Protein AF-A0A067G7P5-F1 (afdb_monomer_lite)

Radius of gyration: 16.11 Å; chains: 1; bounding box: 41×22×45 Å

pLDDT: mean 79.82, std 14.31, range [43.5, 96.94]

Secondary structure (DSSP, 8-state):
-HHHHHHHHHHHHHHSHHHHHHHHTS-HHHHHTSTT-HHHHS-HHHHHHHHHHHHHTT-S---GGG--SS-TT-HHHHHTTGGG-GGG--TTSPPS-HHHHHHHHTS--

Structure (mmCIF, N/CA/C/O backbone):
data_AF-A0A067G7P5-F1
#
_entry.id   AF-A0A067G7P5-F1
#
loop_
_atom_site.group_PDB
_atom_site.id
_atom_site.type_symbol
_atom_site.label_atom_id
_atom_site.label_alt_id
_atom_site.label_comp_id
_atom_site.label_asym_id
_atom_site.label_entity_id
_atom_site.label_seq_id
_atom_site.pdbx_PDB_ins_code
_atom_site.Cartn_x
_atom_site.Cartn_y
_atom_site.Cartn_z
_atom_site.occupancy
_atom_site.B_iso_or_equiv
_atom_site.auth_seq_id
_atom_site.auth_comp_id
_atom_site.auth_asym_id
_atom_site.auth_atom_id
_atom_site.pdbx_PDB_model_num
ATOM 1 N N . ALA A 1 1 ? 2.343 -6.195 0.088 1.00 83.62 1 ALA A N 1
ATOM 2 C CA . ALA A 1 1 ? 1.263 -6.543 -0.868 1.00 83.62 1 ALA A CA 1
ATOM 3 C C . ALA A 1 1 ? -0.005 -5.696 -0.684 1.00 83.62 1 ALA A C 1
ATOM 5 O O . ALA A 1 1 ? -0.311 -4.922 -1.577 1.00 83.62 1 ALA A O 1
ATOM 6 N N . ILE A 1 2 ? -0.736 -5.785 0.440 1.00 90.31 2 ILE A N 1
ATOM 7 C CA . ILE A 1 2 ? -2.041 -5.093 0.598 1.00 90.31 2 ILE A CA 1
ATOM 8 C C . ILE A 1 2 ? -1.932 -3.565 0.465 1.00 90.31 2 ILE A C 1
ATOM 10 O O . ILE A 1 2 ? -2.725 -2.973 -0.258 1.00 90.31 2 ILE A O 1
ATOM 14 N N . MET A 1 3 ? -0.933 -2.937 1.100 1.00 91.56 3 MET A N 1
ATOM 15 C CA . MET A 1 3 ? -0.715 -1.485 0.988 1.00 91.56 3 MET A CA 1
ATOM 16 C C . MET A 1 3 ? -0.536 -1.052 -0.473 1.00 91.56 3 MET A C 1
ATOM 18 O O . MET A 1 3 ? -1.214 -0.135 -0.912 1.00 91.56 3 MET A O 1
ATOM 22 N N . TYR A 1 4 ? 0.273 -1.789 -1.245 1.00 91.00 4 TYR A N 1
ATOM 23 C CA . TYR A 1 4 ? 0.457 -1.559 -2.682 1.00 91.00 4 TYR A CA 1
ATOM 24 C C . TYR A 1 4 ? -0.866 -1.669 -3.453 1.00 91.00 4 TYR A C 1
ATOM 26 O O . TYR A 1 4 ? -1.217 -0.762 -4.198 1.00 91.00 4 TYR A O 1
ATOM 34 N N . VAL A 1 5 ? -1.660 -2.724 -3.228 1.00 92.12 5 VAL A N 1
ATOM 35 C CA . VAL A 1 5 ? -2.983 -2.862 -3.872 1.00 92.12 5 VAL A CA 1
ATOM 36 C C . VAL A 1 5 ? -3.876 -1.663 -3.559 1.00 92.12 5 VAL A C 1
ATOM 38 O O . VAL A 1 5 ? -4.550 -1.153 -4.453 1.00 92.12 5 VAL A O 1
ATOM 41 N N . LEU A 1 6 ? -3.872 -1.193 -2.311 1.00 92.62 6 LEU A N 1
ATOM 42 C CA . LEU A 1 6 ? -4.647 -0.026 -1.912 1.00 92.62 6 LEU A CA 1
ATOM 43 C C . LEU A 1 6 ? -4.134 1.250 -2.590 1.00 92.62 6 LEU A C 1
ATOM 45 O O . LEU A 1 6 ? -4.972 1.993 -3.080 1.00 92.62 6 LEU A O 1
ATOM 49 N N . CYS A 1 7 ? -2.825 1.463 -2.756 1.00 92.56 7 CYS A N 1
ATOM 50 C CA . CYS A 1 7 ? -2.307 2.606 -3.527 1.00 92.56 7 CYS A CA 1
ATOM 51 C C . CYS A 1 7 ? -2.920 2.691 -4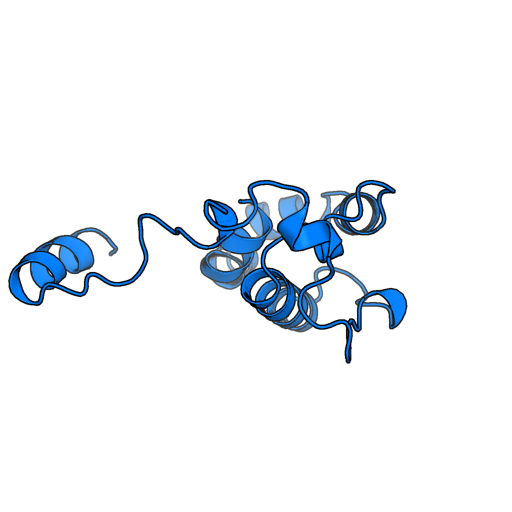.938 1.00 92.56 7 CYS A C 1
ATOM 53 O O . CYS A 1 7 ? -3.345 3.761 -5.362 1.00 92.56 7 CYS A O 1
ATOM 55 N N . PHE A 1 8 ? -3.044 1.560 -5.644 1.00 91.19 8 PHE A N 1
ATOM 56 C CA . PHE A 1 8 ? -3.547 1.538 -7.026 1.00 91.19 8 PHE A CA 1
ATOM 57 C C . PHE A 1 8 ? -5.069 1.401 -7.149 1.00 91.19 8 PHE A C 1
ATOM 59 O O . PHE A 1 8 ? -5.649 1.785 -8.166 1.00 91.19 8 PHE A O 1
ATOM 66 N N . ARG A 1 9 ? -5.744 0.821 -6.150 1.00 92.81 9 ARG A N 1
ATOM 67 C CA . ARG A 1 9 ? -7.177 0.487 -6.231 1.00 92.81 9 ARG A CA 1
ATOM 68 C C . ARG A 1 9 ? -8.057 1.270 -5.261 1.00 92.81 9 ARG A C 1
ATOM 70 O O . ARG A 1 9 ? -9.272 1.112 -5.359 1.00 92.81 9 ARG A O 1
ATOM 77 N N . MET A 1 10 ? -7.502 2.126 -4.389 1.00 93.06 10 MET A N 1
ATOM 78 C CA . MET A 1 10 ? -8.268 2.880 -3.378 1.00 93.06 10 MET A CA 1
ATOM 79 C C . MET A 1 10 ? -9.477 3.570 -4.000 1.00 93.06 10 MET A C 1
ATOM 81 O O . MET A 1 10 ? -10.599 3.341 -3.568 1.00 93.06 10 MET A O 1
ATOM 85 N N . ARG A 1 11 ? -9.263 4.354 -5.062 1.00 92.38 11 ARG A N 1
ATOM 86 C CA . ARG A 1 11 ? -10.329 5.108 -5.732 1.00 92.38 11 ARG A CA 1
ATOM 87 C C . ARG A 1 11 ? -11.469 4.200 -6.196 1.00 92.38 11 ARG A C 1
ATOM 89 O O . ARG A 1 11 ? -12.600 4.368 -5.764 1.00 92.38 11 ARG A O 1
ATOM 96 N N . SER A 1 12 ? -11.137 3.160 -6.963 1.00 94.19 12 SER A N 1
ATOM 97 C CA . SER A 1 12 ? -12.110 2.179 -7.461 1.00 94.19 12 SER A CA 1
ATOM 98 C C . SER A 1 12 ? -12.858 1.456 -6.333 1.00 94.19 12 SER A C 1
ATOM 100 O O . SER A 1 12 ? -14.047 1.178 -6.466 1.00 94.19 12 SER A O 1
ATOM 102 N N . ILE A 1 13 ? -12.186 1.160 -5.216 1.00 94.88 13 ILE A N 1
ATOM 103 C CA . ILE A 1 13 ? -12.813 0.544 -4.040 1.00 94.88 13 ILE A CA 1
ATOM 104 C C . ILE A 1 13 ? -13.770 1.525 -3.353 1.00 94.88 13 ILE A C 1
ATOM 106 O O . ILE A 1 13 ? -14.879 1.137 -2.984 1.00 94.88 13 ILE A O 1
ATOM 110 N N . MET A 1 14 ? -13.358 2.783 -3.194 1.00 94.06 14 MET A N 1
ATOM 111 C CA . MET A 1 14 ? -14.143 3.825 -2.529 1.00 94.06 14 MET A CA 1
ATOM 112 C C . MET A 1 14 ? -15.370 4.251 -3.345 1.00 94.06 14 MET A C 1
ATOM 114 O O . MET A 1 14 ? -16.383 4.620 -2.748 1.00 94.06 14 MET A O 1
ATOM 118 N N . ASP A 1 15 ? -15.310 4.135 -4.674 1.00 95.44 15 ASP A N 1
ATOM 119 C CA . ASP A 1 15 ? -16.420 4.427 -5.590 1.00 95.44 15 ASP A CA 1
ATOM 120 C C . ASP A 1 15 ? -17.529 3.357 -5.550 1.00 95.44 15 ASP A C 1
ATOM 122 O O . ASP A 1 15 ? -18.664 3.618 -5.950 1.00 95.44 15 ASP A O 1
ATOM 126 N N . ILE A 1 16 ? -17.241 2.152 -5.039 1.00 96.69 16 ILE A N 1
ATOM 127 C CA . ILE A 1 16 ? -18.209 1.050 -4.944 1.00 96.69 16 ILE A CA 1
ATOM 128 C C . ILE A 1 16 ? -18.705 0.934 -3.491 1.00 96.69 16 ILE A C 1
ATOM 130 O O . ILE A 1 16 ? -17.966 0.427 -2.641 1.00 96.69 16 ILE A O 1
ATOM 134 N N . PRO A 1 17 ? -19.971 1.290 -3.173 1.00 95.00 17 PRO A N 1
ATOM 135 C CA . PRO A 1 17 ? -20.455 1.394 -1.790 1.00 95.00 17 PRO A CA 1
ATOM 136 C C . PRO A 1 17 ? -20.218 0.141 -0.942 1.00 95.00 17 PRO A C 1
ATOM 138 O O . PRO A 1 17 ? -19.733 0.223 0.183 1.00 95.00 17 PRO A O 1
ATOM 141 N N . ARG A 1 18 ? -20.483 -1.045 -1.504 1.00 96.94 18 ARG A N 1
ATOM 142 C CA . ARG A 1 18 ? -20.275 -2.324 -0.812 1.00 96.94 18 ARG A CA 1
ATOM 143 C C . ARG A 1 18 ? -18.805 -2.574 -0.462 1.00 96.94 18 ARG A C 1
ATOM 145 O O . ARG A 1 18 ? -18.526 -3.151 0.588 1.00 96.94 18 ARG A O 1
ATOM 152 N N . LEU A 1 19 ? -17.877 -2.201 -1.344 1.00 95.25 19 LEU A N 1
ATOM 153 C CA . LEU A 1 19 ? -16.445 -2.395 -1.111 1.00 95.25 19 LEU A CA 1
ATOM 154 C C . LEU A 1 19 ? -15.913 -1.351 -0.133 1.00 95.25 19 LEU A C 1
ATOM 156 O O . LEU A 1 19 ? -15.221 -1.728 0.808 1.00 95.25 19 LEU A O 1
ATOM 160 N N . LYS A 1 20 ? -16.328 -0.088 -0.279 1.00 94.56 20 LYS A N 1
ATOM 161 C CA . LYS A 1 20 ? -16.059 0.982 0.687 1.00 94.56 20 LYS A CA 1
ATOM 162 C C . LYS A 1 20 ? -16.475 0.588 2.102 1.00 94.56 20 LYS A C 1
ATOM 164 O O . LYS A 1 20 ? -15.656 0.651 3.012 1.00 94.56 20 LYS A O 1
ATOM 169 N N . SER A 1 21 ? -17.717 0.134 2.296 1.00 94.50 21 SER A N 1
ATOM 170 C CA . SER A 1 21 ? -18.197 -0.293 3.617 1.00 94.50 21 SER A CA 1
ATOM 171 C C . SER A 1 21 ? -17.364 -1.438 4.183 1.00 94.50 21 SER A C 1
ATOM 173 O O . SER A 1 21 ? -17.024 -1.417 5.358 1.00 94.50 21 SER A O 1
ATOM 175 N N . ARG A 1 22 ? -16.993 -2.425 3.356 1.00 94.12 22 ARG A N 1
ATOM 176 C CA . ARG A 1 22 ? -16.122 -3.521 3.800 1.00 94.12 22 ARG A CA 1
ATOM 177 C C . ARG A 1 22 ? -14.746 -3.022 4.213 1.00 94.12 22 ARG A C 1
ATOM 179 O O . ARG A 1 22 ? -14.271 -3.441 5.257 1.00 94.12 22 ARG A O 1
ATOM 186 N N . LEU A 1 23 ? -14.140 -2.136 3.425 1.00 92.38 23 LEU A N 1
ATOM 187 C CA . LEU A 1 23 ? -12.819 -1.581 3.703 1.00 92.38 23 LEU A CA 1
ATOM 188 C C . LEU A 1 23 ? -12.812 -0.772 5.011 1.00 92.38 23 LEU A C 1
ATOM 190 O O . LEU A 1 23 ? -11.914 -0.955 5.824 1.00 92.38 23 LEU A O 1
ATOM 194 N N . LEU A 1 24 ? -13.842 0.049 5.248 1.00 91.12 24 LEU A N 1
ATOM 195 C CA . LEU A 1 24 ? -13.998 0.835 6.481 1.00 91.12 24 LEU A CA 1
ATOM 196 C C . LEU A 1 24 ? -14.242 -0.024 7.732 1.00 91.12 24 LEU A C 1
ATOM 198 O O . LEU A 1 24 ? -13.936 0.409 8.836 1.00 91.12 24 LEU A O 1
ATOM 202 N N . LEU A 1 25 ? -14.794 -1.230 7.572 1.00 92.44 25 LEU A N 1
ATOM 203 C CA . LEU A 1 25 ? -15.010 -2.174 8.674 1.00 92.44 25 LEU A CA 1
ATOM 204 C C . LEU A 1 25 ? -13.770 -3.023 8.993 1.00 92.44 25 LEU A C 1
ATOM 206 O O . LEU A 1 25 ? -13.770 -3.747 9.989 1.00 92.44 25 LEU A O 1
ATOM 210 N N . MET A 1 26 ? -12.724 -2.983 8.162 1.00 90.50 26 MET A N 1
ATOM 211 C CA . MET A 1 26 ? -11.489 -3.709 8.451 1.00 90.50 26 MET A CA 1
ATOM 212 C C . MET A 1 26 ? -10.722 -3.013 9.585 1.00 90.50 26 MET A C 1
ATOM 214 O O . MET A 1 26 ? -10.629 -1.785 9.593 1.00 90.50 26 MET A O 1
ATOM 218 N N . PRO A 1 27 ? -10.085 -3.764 10.500 1.00 90.94 27 PRO A N 1
ATOM 219 C CA . PRO A 1 27 ? -9.311 -3.202 11.607 1.00 90.94 27 PRO A CA 1
ATOM 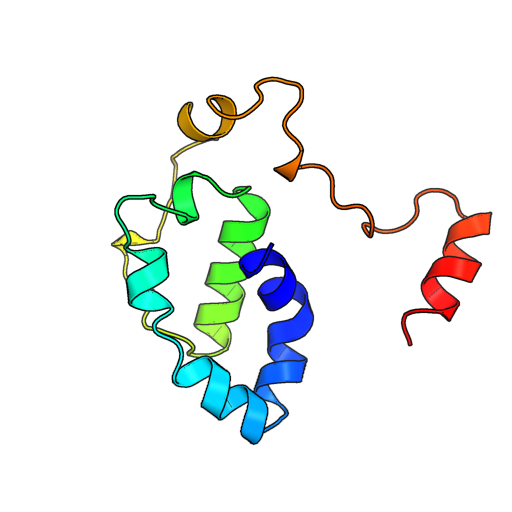220 C C . PRO A 1 27 ? -7.928 -2.710 11.137 1.00 90.94 27 PRO A C 1
ATOM 222 O O . PRO A 1 27 ? -6.894 -3.102 11.677 1.00 90.94 27 PRO A O 1
ATOM 225 N N . LEU A 1 28 ? -7.888 -1.878 10.090 1.00 88.25 28 LEU A N 1
ATOM 226 C CA . LEU A 1 28 ? -6.646 -1.417 9.466 1.00 88.25 28 LEU A CA 1
ATOM 227 C C . LEU A 1 28 ? -5.776 -0.653 10.456 1.00 88.25 28 LEU A C 1
ATOM 229 O O . LEU A 1 28 ? -4.583 -0.912 10.527 1.00 88.25 28 LEU A O 1
ATOM 233 N N . GLU A 1 29 ? -6.360 0.220 11.273 1.00 86.06 29 GLU A N 1
ATOM 234 C CA . GLU A 1 29 ? -5.600 0.971 12.273 1.00 86.06 29 GLU A CA 1
ATOM 235 C C . GLU A 1 29 ? -4.897 0.045 13.281 1.00 86.06 29 GLU A C 1
ATOM 237 O O . GLU A 1 29 ? -3.722 0.246 13.586 1.00 86.06 29 GLU A O 1
ATOM 242 N N . THR A 1 30 ? -5.572 -1.018 13.731 1.00 89.25 30 THR A N 1
ATOM 243 C CA . THR A 1 30 ? -4.983 -2.043 14.606 1.00 89.25 30 THR A CA 1
ATOM 244 C C . THR A 1 30 ? -3.841 -2.782 13.914 1.00 89.25 30 THR A C 1
ATOM 246 O O . THR A 1 30 ? -2.786 -2.971 14.512 1.00 89.25 30 THR A O 1
ATOM 249 N N . VAL A 1 31 ? -4.018 -3.167 12.645 1.00 89.62 31 VAL A N 1
ATOM 250 C CA . VAL A 1 31 ? -2.972 -3.844 11.862 1.00 89.62 31 VAL A CA 1
ATOM 251 C C . VAL A 1 31 ? -1.752 -2.940 11.678 1.00 89.62 31 VAL A C 1
ATOM 253 O O . VAL A 1 31 ? -0.622 -3.396 11.829 1.00 89.62 31 VAL A O 1
ATOM 256 N N . LEU A 1 32 ? -1.963 -1.654 11.392 1.00 86.94 32 LEU A N 1
ATOM 257 C CA . LEU A 1 32 ? -0.885 -0.687 11.176 1.00 86.94 32 LEU A CA 1
ATOM 258 C C . LEU A 1 32 ? -0.109 -0.358 12.459 1.00 86.94 32 LEU A C 1
ATOM 260 O O . LEU A 1 32 ? 1.083 -0.068 12.379 1.00 86.94 32 LEU A O 1
ATOM 264 N N . LYS A 1 33 ? -0.767 -0.419 13.623 1.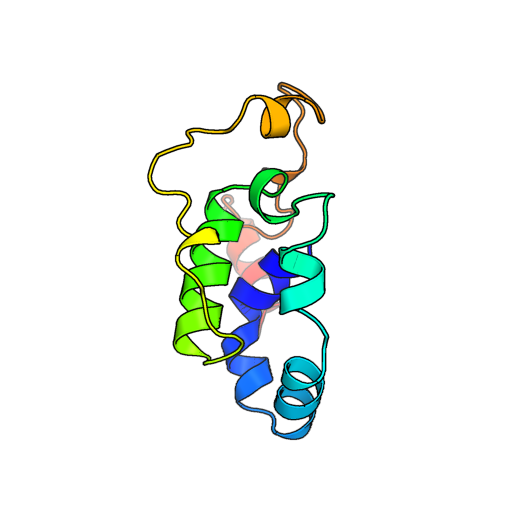00 85.94 33 LYS A N 1
ATOM 265 C CA . LYS A 1 33 ? -0.166 -0.192 14.951 1.00 85.94 33 LYS A CA 1
ATOM 266 C C . LYS A 1 33 ? 0.367 -1.464 15.619 1.00 85.94 33 LYS A C 1
ATOM 268 O O . LYS A 1 33 ? 0.866 -1.384 16.735 1.00 85.94 33 LYS A O 1
ATOM 273 N N . HIS A 1 34 ? 0.255 -2.618 14.966 1.00 88.50 34 HIS A N 1
ATOM 274 C CA . HIS A 1 34 ? 0.728 -3.892 15.500 1.00 88.50 34 HIS A CA 1
ATOM 275 C C . HIS A 1 34 ? 2.250 -3.884 15.730 1.00 88.50 34 HIS A C 1
ATOM 277 O O . HIS A 1 34 ? 2.982 -3.226 14.991 1.00 88.50 34 HIS A O 1
ATOM 283 N N . ASP A 1 35 ? 2.744 -4.683 16.680 1.00 85.69 35 ASP A N 1
ATOM 284 C CA . ASP A 1 35 ? 4.166 -4.736 17.077 1.00 85.69 35 ASP A CA 1
ATOM 285 C C . ASP A 1 35 ? 5.120 -5.142 15.942 1.00 85.69 35 ASP A C 1
ATOM 287 O O . ASP A 1 35 ? 6.283 -4.748 15.918 1.00 85.69 35 ASP A O 1
ATOM 291 N N . LEU A 1 36 ? 4.602 -5.868 14.946 1.00 83.88 36 LEU A N 1
ATOM 292 C CA . LEU A 1 36 ? 5.314 -6.175 13.693 1.00 83.88 36 LEU A CA 1
ATOM 293 C C . LEU A 1 36 ? 5.644 -4.923 12.865 1.00 83.88 36 LEU A C 1
ATOM 295 O O . LEU A 1 36 ? 6.436 -4.997 11.931 1.00 83.88 36 LEU A O 1
ATOM 299 N N . ASN A 1 37 ? 5.015 -3.794 13.190 1.00 81.00 37 ASN A N 1
ATOM 300 C CA . ASN A 1 37 ? 5.233 -2.476 12.621 1.00 81.00 37 ASN A CA 1
ATOM 301 C C . ASN A 1 37 ? 5.308 -2.494 11.084 1.00 81.00 37 ASN A C 1
ATOM 303 O O . ASN A 1 37 ? 6.355 -2.187 10.504 1.00 81.00 37 ASN A O 1
ATOM 307 N N . PRO A 1 38 ? 4.209 -2.860 10.394 1.00 86.00 38 PRO A N 1
ATOM 308 C CA . PRO A 1 38 ? 4.220 -3.048 8.943 1.00 86.00 38 PRO A CA 1
ATOM 309 C C . PRO A 1 38 ? 4.660 -1.791 8.181 1.00 86.00 38 PRO A C 1
ATOM 311 O O . PRO A 1 38 ? 5.221 -1.905 7.094 1.00 86.00 38 PRO A O 1
ATOM 314 N N . LEU A 1 39 ? 4.471 -0.604 8.766 1.00 85.56 39 LEU A N 1
ATOM 315 C CA . LEU A 1 39 ? 4.911 0.672 8.203 1.00 85.56 39 LEU A CA 1
ATOM 316 C C . LEU A 1 39 ? 6.438 0.853 8.199 1.00 85.56 39 LEU A C 1
ATOM 318 O O . LEU A 1 39 ? 6.944 1.586 7.358 1.00 85.56 39 LEU A O 1
ATOM 322 N N . LYS A 1 40 ? 7.173 0.183 9.098 1.00 80.19 40 LYS A N 1
ATOM 323 C CA . LYS A 1 40 ? 8.649 0.185 9.125 1.00 80.19 40 LYS A CA 1
ATOM 324 C C . LYS A 1 40 ? 9.279 -0.912 8.266 1.00 80.19 40 LYS A C 1
ATOM 326 O O . LYS A 1 40 ? 10.443 -0.792 7.897 1.00 80.19 40 LYS A O 1
ATOM 331 N N . VAL A 1 41 ? 8.541 -1.990 7.996 1.00 76.81 41 VAL A N 1
ATOM 332 C CA . VAL A 1 41 ? 9.056 -3.174 7.283 1.00 76.81 41 VAL A CA 1
ATOM 333 C C . VAL A 1 41 ? 8.761 -3.117 5.783 1.00 76.81 41 VAL A C 1
ATOM 335 O O . VAL A 1 41 ? 9.536 -3.636 4.982 1.00 76.81 41 VAL A O 1
ATOM 338 N N . CYS A 1 42 ? 7.652 -2.498 5.376 1.00 81.25 42 CYS A N 1
ATOM 339 C CA . CYS A 1 42 ? 7.325 -2.343 3.959 1.00 81.25 42 CYS A CA 1
ATOM 340 C C . CYS A 1 42 ? 8.213 -1.293 3.273 1.00 81.25 42 CYS A C 1
ATOM 342 O O . CYS A 1 42 ? 8.812 -0.437 3.924 1.00 81.25 42 CYS A O 1
ATOM 344 N N . LEU A 1 43 ? 8.257 -1.338 1.939 1.00 82.81 43 LEU A N 1
ATOM 345 C CA . LEU A 1 43 ? 8.983 -0.365 1.129 1.00 82.81 43 LEU A CA 1
ATOM 346 C C . LEU A 1 43 ? 8.507 1.079 1.422 1.00 82.81 43 LEU A C 1
ATOM 348 O O . LEU A 1 43 ? 7.304 1.343 1.295 1.00 82.81 43 LEU A O 1
ATOM 352 N N . PRO A 1 44 ? 9.406 2.029 1.756 1.00 82.00 44 PRO A N 1
ATOM 353 C CA . PRO A 1 44 ? 9.019 3.380 2.175 1.00 82.00 44 PRO A CA 1
ATOM 354 C C . PRO A 1 44 ? 8.165 4.144 1.157 1.00 82.00 44 PRO A C 1
ATOM 356 O O . PRO A 1 44 ? 7.229 4.842 1.542 1.00 82.00 44 PRO A O 1
ATOM 359 N N . SER A 1 45 ? 8.433 3.980 -0.142 1.00 84.50 45 SER A N 1
ATOM 360 C CA . SER A 1 45 ? 7.645 4.619 -1.204 1.00 84.50 45 SER A CA 1
ATOM 361 C C . SER A 1 45 ? 6.188 4.145 -1.207 1.00 84.50 45 SER A C 1
ATOM 363 O O . SER A 1 45 ? 5.272 4.962 -1.289 1.00 84.50 45 SER A O 1
ATOM 365 N N . VAL A 1 46 ? 5.956 2.840 -1.028 1.00 87.88 46 VAL A N 1
ATOM 366 C CA . VAL A 1 46 ? 4.608 2.261 -0.920 1.00 87.88 46 VAL A CA 1
ATOM 367 C C . VAL A 1 46 ? 3.910 2.734 0.349 1.00 87.88 46 VAL A C 1
ATOM 369 O O . VAL A 1 46 ? 2.719 3.034 0.314 1.00 87.88 46 VAL A O 1
ATOM 372 N N . VAL A 1 47 ? 4.636 2.806 1.467 1.00 88.75 47 VAL A N 1
ATOM 373 C CA . VAL A 1 47 ? 4.095 3.284 2.745 1.00 88.75 47 VAL A CA 1
ATOM 374 C C . VAL A 1 47 ? 3.644 4.741 2.634 1.00 88.75 47 VAL A C 1
ATOM 376 O O . VAL A 1 47 ? 2.522 5.056 3.028 1.00 88.75 47 VAL A O 1
ATOM 379 N N . SER A 1 48 ? 4.487 5.604 2.064 1.00 88.00 48 SER A N 1
ATOM 380 C CA . SER A 1 48 ? 4.197 7.028 1.873 1.00 88.00 48 SER A CA 1
ATOM 381 C C . SER A 1 48 ? 2.941 7.242 1.023 1.00 88.00 48 SER A C 1
ATOM 383 O O . SER A 1 48 ? 1.993 7.893 1.469 1.00 88.00 48 SER A O 1
ATOM 385 N N . GLU A 1 49 ? 2.878 6.600 -0.149 1.00 91.31 49 GLU A N 1
ATOM 386 C CA . GLU A 1 49 ? 1.720 6.694 -1.045 1.00 91.31 49 GLU A CA 1
ATOM 387 C C . GLU A 1 49 ? 0.448 6.159 -0.372 1.00 91.31 49 GLU A C 1
ATOM 389 O O . GLU A 1 49 ? -0.609 6.791 -0.412 1.00 91.31 49 GLU A O 1
ATOM 394 N N . PHE A 1 50 ? 0.542 5.021 0.322 1.00 92.06 50 PHE A N 1
ATOM 395 C CA . PHE A 1 50 ? -0.592 4.439 1.033 1.00 92.06 50 PHE A CA 1
ATOM 396 C C . PHE A 1 50 ? -1.153 5.387 2.099 1.00 92.06 50 PHE A C 1
ATOM 398 O O . PHE A 1 50 ? -2.374 5.534 2.204 1.00 92.06 50 PHE A O 1
ATOM 405 N N . LEU A 1 51 ? -0.290 6.025 2.896 1.00 90.62 51 LEU A N 1
ATOM 406 C CA . LEU A 1 51 ? -0.713 6.969 3.933 1.00 90.62 51 LEU A CA 1
ATOM 407 C C . LEU A 1 51 ? -1.365 8.212 3.318 1.00 90.62 51 LEU A C 1
ATOM 409 O O . LEU A 1 51 ? -2.406 8.659 3.806 1.00 90.62 51 LEU A O 1
ATOM 413 N N . GLN A 1 52 ? -0.809 8.728 2.219 1.00 89.75 52 GLN A N 1
ATOM 414 C CA . GLN A 1 52 ? -1.378 9.859 1.487 1.00 89.75 52 GLN A CA 1
ATOM 415 C C . GLN A 1 52 ? -2.775 9.535 0.935 1.00 89.75 52 GLN A C 1
ATOM 417 O O . GLN A 1 52 ? -3.723 10.289 1.174 1.00 89.75 52 GLN A O 1
ATOM 422 N N . GLN A 1 53 ? -2.932 8.390 0.265 1.00 91.44 53 GLN A N 1
ATOM 423 C CA . GLN A 1 53 ? -4.217 7.934 -0.275 1.00 91.44 53 GLN A CA 1
ATOM 424 C C . GLN A 1 53 ? -5.232 7.639 0.836 1.00 91.44 53 GLN A C 1
ATOM 426 O O . GLN A 1 53 ? -6.395 8.023 0.734 1.00 91.44 53 GLN A O 1
ATOM 431 N N . SER A 1 54 ? -4.802 7.009 1.931 1.00 90.25 54 SER A N 1
ATOM 432 C CA . SER A 1 54 ? -5.670 6.705 3.078 1.00 90.25 54 SER A CA 1
ATOM 433 C C . SER A 1 54 ? -6.180 7.970 3.763 1.00 90.25 54 SER A C 1
ATOM 435 O O . SER A 1 54 ? -7.352 8.030 4.140 1.00 90.25 54 SER A O 1
ATOM 437 N N . LYS A 1 55 ? -5.331 9.002 3.871 1.00 88.88 55 LYS A N 1
ATOM 438 C CA . LYS A 1 55 ? -5.720 10.326 4.371 1.00 88.88 55 LYS A CA 1
ATOM 439 C C . LYS A 1 55 ? -6.759 10.977 3.459 1.00 88.88 55 LYS A C 1
ATOM 441 O O . LYS A 1 55 ? -7.774 11.454 3.957 1.00 88.88 55 LYS A O 1
ATOM 446 N N . ALA A 1 56 ? -6.534 10.959 2.144 1.00 89.94 56 ALA A N 1
ATOM 447 C CA . ALA A 1 56 ? -7.473 11.506 1.162 1.00 89.94 56 ALA A CA 1
ATOM 448 C C . ALA A 1 56 ? -8.818 10.753 1.142 1.00 89.94 56 ALA A C 1
ATOM 450 O O . ALA A 1 56 ? -9.867 11.356 0.938 1.00 89.94 56 ALA A O 1
ATOM 451 N N . ALA A 1 57 ? -8.794 9.442 1.390 1.00 89.62 57 ALA A N 1
ATOM 452 C CA . ALA A 1 57 ? -9.976 8.586 1.445 1.00 89.62 57 ALA A CA 1
ATOM 453 C C . ALA A 1 57 ? -10.696 8.597 2.808 1.00 89.62 57 ALA A C 1
ATOM 455 O O . ALA A 1 57 ? -11.725 7.934 2.946 1.00 89.62 57 ALA A O 1
ATOM 456 N N . HIS A 1 58 ? -10.170 9.316 3.809 1.00 88.06 58 HIS A N 1
ATOM 457 C CA . HIS A 1 58 ? -10.642 9.283 5.200 1.00 88.06 58 HIS A CA 1
ATOM 458 C C . HIS A 1 58 ? -10.768 7.855 5.758 1.00 88.06 58 HIS A C 1
ATOM 460 O O . HIS A 1 58 ? -11.721 7.534 6.467 1.00 88.06 58 HIS A O 1
ATOM 466 N N . LEU A 1 59 ? -9.820 6.981 5.405 1.00 86.50 59 LEU A N 1
ATOM 467 C CA . LEU A 1 59 ? -9.899 5.562 5.744 1.00 86.50 59 LEU A CA 1
ATOM 468 C C . LEU A 1 59 ? -9.660 5.300 7.238 1.00 86.50 59 LEU A C 1
ATOM 470 O O . LEU A 1 59 ? -10.251 4.392 7.813 1.00 86.50 59 LEU A O 1
ATOM 474 N N . PHE A 1 60 ? -8.796 6.102 7.855 1.00 82.75 60 PHE A N 1
ATOM 475 C CA . PHE A 1 60 ? -8.542 6.147 9.293 1.00 82.75 60 PHE A CA 1
ATOM 476 C C . PHE A 1 60 ? -7.907 7.494 9.651 1.00 82.75 60 PHE A C 1
ATOM 478 O O . PHE A 1 60 ? -7.409 8.219 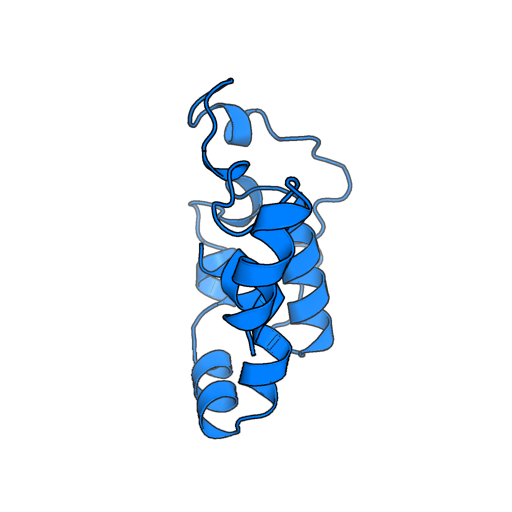8.782 1.00 82.75 60 PHE A O 1
ATOM 485 N N . THR A 1 61 ? -7.900 7.829 10.940 1.00 77.88 61 THR A N 1
ATOM 486 C CA . THR A 1 61 ? -7.180 9.005 11.430 1.00 77.88 61 THR A CA 1
ATOM 487 C C . THR A 1 61 ? -5.686 8.721 11.361 1.00 77.88 61 THR A C 1
ATOM 489 O O . THR A 1 61 ? -5.147 7.952 12.156 1.00 77.88 61 THR A O 1
ATOM 492 N N . VAL A 1 62 ? -5.002 9.333 10.394 1.00 65.94 62 VAL A N 1
ATOM 493 C CA . VAL A 1 62 ? -3.539 9.295 10.326 1.00 65.94 62 VAL A CA 1
ATOM 494 C C . VAL A 1 62 ? -3.004 10.113 11.505 1.00 65.94 62 VAL A C 1
ATOM 496 O O . VAL A 1 62 ? -2.942 11.338 11.434 1.00 65.94 62 VAL A O 1
ATOM 499 N N . SER A 1 63 ? -2.688 9.451 12.620 1.00 63.91 63 SER A N 1
ATOM 500 C CA . SER A 1 63 ? -2.024 10.080 13.762 1.00 63.91 63 SER A CA 1
ATOM 501 C C . SER A 1 63 ? -0.582 10.458 13.425 1.00 63.91 63 SER A C 1
ATOM 503 O O . SER A 1 63 ? 0.063 9.813 12.598 1.00 63.91 63 SER A O 1
ATOM 505 N N . GLU A 1 64 ? -0.047 11.467 14.117 1.00 57.81 64 GLU A N 1
ATOM 506 C CA . GLU A 1 64 ? 1.356 11.899 13.993 1.00 57.81 64 GLU A CA 1
ATOM 507 C C . GLU A 1 64 ? 2.356 10.756 14.228 1.00 57.81 64 GLU A C 1
ATOM 509 O O . GLU A 1 64 ? 3.442 10.762 13.661 1.00 57.81 64 GLU A O 1
ATOM 514 N N . SER A 1 65 ? 1.957 9.707 14.959 1.00 59.59 65 SER A N 1
ATOM 515 C CA . SER A 1 65 ? 2.736 8.471 15.128 1.00 59.59 65 SER A CA 1
ATOM 516 C C . SER A 1 65 ? 3.076 7.744 13.818 1.00 59.59 65 SER A C 1
ATOM 518 O O . SER A 1 65 ? 3.926 6.857 13.823 1.00 59.59 65 SER A O 1
ATOM 520 N N . PHE A 1 66 ? 2.383 8.058 12.720 1.00 61.56 66 PHE A N 1
ATOM 521 C CA . PHE A 1 66 ? 2.634 7.513 11.385 1.00 61.56 66 PHE A CA 1
ATOM 522 C C . PHE A 1 66 ? 3.510 8.420 10.511 1.00 61.56 66 PHE A C 1
ATOM 524 O O . PHE A 1 66 ? 3.862 8.025 9.401 1.00 61.56 66 PHE A O 1
ATOM 531 N N . ILE A 1 67 ? 3.857 9.627 10.973 1.00 57.34 67 ILE A N 1
ATOM 532 C CA . ILE A 1 67 ? 4.726 10.547 10.237 1.00 57.34 67 ILE A CA 1
ATOM 533 C C . ILE A 1 67 ? 6.174 10.106 10.456 1.00 57.34 67 ILE A C 1
ATOM 535 O O . ILE A 1 67 ? 6.846 10.493 11.408 1.00 57.34 67 ILE A O 1
ATOM 539 N N . PHE A 1 68 ? 6.653 9.258 9.552 1.00 60.22 68 PHE A N 1
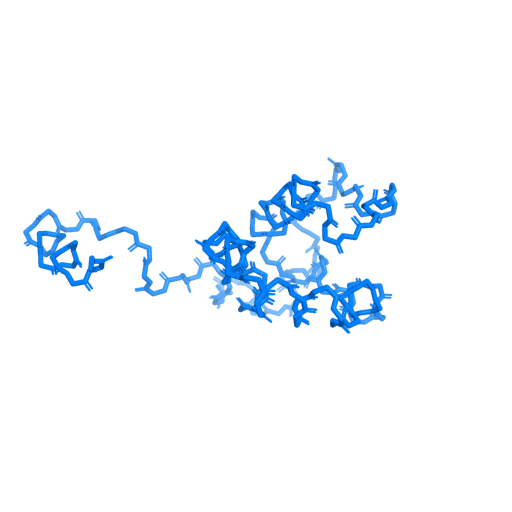ATOM 540 C CA . PHE A 1 68 ? 8.060 8.894 9.427 1.00 60.22 68 PHE A CA 1
ATOM 541 C C . PHE A 1 68 ? 8.802 10.029 8.709 1.00 60.22 68 PHE A C 1
ATOM 543 O O . PHE A 1 68 ? 9.095 9.904 7.525 1.00 60.22 68 PHE A O 1
ATOM 550 N N . SER A 1 69 ? 9.032 11.168 9.376 1.00 49.38 69 SER A N 1
ATOM 551 C CA . SER A 1 69 ? 9.607 12.337 8.692 1.00 49.38 69 SER A CA 1
ATOM 552 C C . SER A 1 69 ? 11.051 12.125 8.241 1.00 49.38 69 SER A C 1
ATOM 554 O O . SER A 1 69 ? 11.401 12.629 7.188 1.00 49.38 69 SER A O 1
ATOM 556 N N . ASP A 1 70 ? 11.870 11.349 8.960 1.00 48.69 70 ASP A N 1
ATOM 557 C CA . ASP A 1 70 ? 13.319 11.328 8.679 1.00 48.69 70 ASP A CA 1
ATOM 558 C C . ASP A 1 70 ? 14.013 9.980 8.900 1.00 48.69 70 ASP A C 1
ATOM 560 O O . ASP A 1 70 ? 15.240 9.890 8.846 1.00 48.69 70 ASP A O 1
ATOM 564 N N . MET A 1 71 ? 13.267 8.896 9.130 1.00 48.25 71 MET A N 1
ATOM 565 C CA . MET A 1 71 ? 13.885 7.580 9.312 1.00 48.25 71 MET A CA 1
ATOM 566 C C . MET A 1 71 ? 14.138 6.923 7.951 1.00 48.25 71 MET A C 1
ATOM 568 O O . MET A 1 71 ? 13.460 5.967 7.572 1.00 48.25 71 MET A O 1
ATOM 572 N N . LEU A 1 72 ? 15.099 7.511 7.222 1.00 48.84 72 LEU A N 1
ATOM 573 C CA . LEU A 1 72 ? 15.926 6.898 6.177 1.00 48.84 72 LEU A CA 1
ATOM 574 C C . LEU A 1 72 ? 15.927 5.381 6.329 1.00 48.84 72 LEU A C 1
ATOM 576 O O . LEU A 1 72 ? 16.282 4.918 7.412 1.00 48.84 72 LEU A O 1
ATOM 580 N N . GLU A 1 73 ? 15.499 4.671 5.274 1.00 52.56 73 GLU A N 1
ATOM 581 C C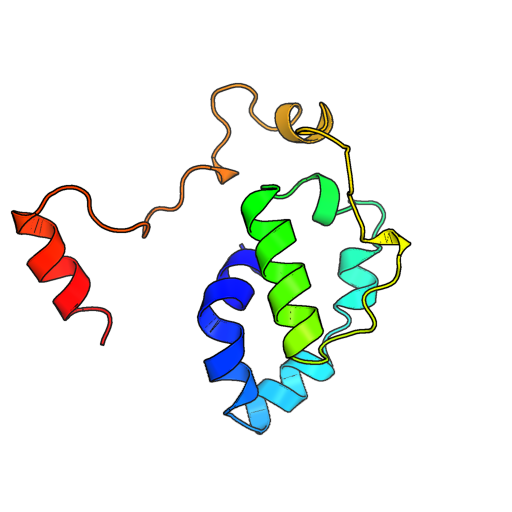A . GLU A 1 73 ? 15.538 3.209 5.113 1.00 52.56 73 GLU A CA 1
ATOM 582 C C . GLU A 1 73 ? 16.067 2.493 6.354 1.00 52.56 73 GLU A C 1
ATOM 584 O O . GLU A 1 73 ? 17.258 2.193 6.452 1.00 52.56 73 GLU A O 1
ATOM 589 N N . SER A 1 74 ? 15.194 2.314 7.353 1.00 51.56 74 SER A N 1
ATOM 590 C CA . SER A 1 74 ? 15.614 1.780 8.647 1.00 51.56 74 SER A CA 1
ATOM 591 C C . SER A 1 74 ? 16.427 0.511 8.410 1.00 51.56 74 SER A C 1
ATOM 593 O O . SER A 1 74 ? 16.066 -0.294 7.551 1.00 51.56 74 SER A O 1
ATOM 595 N N . GLU A 1 75 ? 17.506 0.297 9.159 1.00 53.44 75 GLU A N 1
ATOM 596 C CA . GLU A 1 75 ? 18.297 -0.940 9.108 1.00 53.44 75 GLU A CA 1
ATOM 597 C C . GLU A 1 75 ? 17.411 -2.204 9.204 1.00 53.44 75 GLU A C 1
ATOM 599 O O . GLU A 1 75 ? 17.748 -3.245 8.645 1.00 53.44 75 GLU A O 1
ATOM 604 N N . LEU A 1 76 ? 16.217 -2.084 9.803 1.00 56.03 76 LEU A N 1
ATOM 605 C CA . LEU A 1 76 ? 15.159 -3.102 9.833 1.00 56.03 76 LEU A CA 1
ATOM 606 C C . LEU A 1 76 ? 14.630 -3.501 8.448 1.00 56.03 76 LEU A C 1
ATOM 608 O O . LEU A 1 76 ? 14.314 -4.662 8.213 1.00 56.03 76 LEU A O 1
ATOM 612 N N . SER A 1 77 ? 14.544 -2.549 7.527 1.00 55.16 77 SER A N 1
ATOM 613 C CA . SER A 1 77 ? 14.135 -2.763 6.142 1.00 55.16 77 SER A CA 1
ATOM 614 C C . SER A 1 77 ? 15.174 -3.605 5.381 1.00 55.16 77 SER A C 1
ATOM 616 O O . SER A 1 77 ? 14.814 -4.473 4.591 1.00 55.16 77 SER A O 1
ATOM 618 N N . ARG A 1 78 ? 16.467 -3.451 5.710 1.00 60.66 78 ARG A N 1
ATOM 619 C CA . ARG A 1 78 ? 17.573 -4.269 5.177 1.00 60.66 78 ARG A CA 1
ATOM 620 C C . ARG A 1 78 ? 17.750 -5.604 5.904 1.00 60.66 78 ARG A C 1
ATOM 622 O O . ARG A 1 78 ? 18.339 -6.520 5.331 1.00 60.66 78 ARG A O 1
ATOM 629 N N . ALA A 1 79 ? 17.241 -5.734 7.131 1.00 61.19 79 ALA A N 1
ATOM 630 C CA . ALA A 1 79 ? 17.334 -6.962 7.923 1.00 61.19 79 ALA A CA 1
ATOM 631 C C . ALA A 1 79 ? 16.627 -8.159 7.256 1.00 61.19 79 ALA A C 1
ATOM 633 O O . ALA A 1 79 ? 16.995 -9.306 7.501 1.00 61.19 79 ALA A O 1
ATOM 634 N N . PHE A 1 80 ? 15.661 -7.902 6.367 1.00 60.50 80 PHE A N 1
ATOM 635 C CA . PHE A 1 80 ? 14.971 -8.919 5.576 1.00 60.50 80 PHE A CA 1
ATOM 636 C C . PHE A 1 80 ? 15.447 -8.885 4.115 1.00 60.50 80 PHE A C 1
ATOM 638 O O . PHE A 1 80 ? 14.878 -8.182 3.289 1.00 60.50 80 PHE A O 1
ATOM 645 N N . GLY A 1 81 ? 16.485 -9.659 3.784 1.00 60.50 81 GLY A N 1
ATOM 646 C CA . GLY A 1 81 ? 16.923 -9.880 2.395 1.00 60.50 81 GLY A CA 1
ATOM 647 C C . GLY A 1 81 ? 18.078 -9.005 1.892 1.00 60.50 81 GLY A C 1
ATOM 648 O O . GLY A 1 81 ? 18.561 -9.242 0.789 1.00 60.50 81 GLY A O 1
ATOM 649 N N . GLY A 1 82 ? 18.587 -8.046 2.676 1.00 68.06 82 GLY A N 1
ATOM 650 C CA . GLY A 1 82 ? 19.806 -7.303 2.332 1.00 68.06 82 GLY A CA 1
ATOM 651 C C . GLY A 1 82 ? 19.754 -6.635 0.948 1.00 68.06 82 GLY A C 1
ATOM 652 O O . GLY A 1 82 ? 18.877 -5.819 0.689 1.00 68.06 82 GLY A O 1
ATOM 653 N N . LEU A 1 83 ? 20.713 -6.961 0.071 1.00 61.91 83 LEU A N 1
ATOM 654 C CA . LEU A 1 83 ? 20.776 -6.461 -1.314 1.00 61.91 83 LEU A CA 1
ATOM 655 C C . LEU A 1 83 ? 19.778 -7.175 -2.257 1.00 61.91 83 LEU A C 1
ATOM 657 O O . LEU A 1 83 ? 19.472 -6.660 -3.326 1.00 61.91 83 LEU A O 1
ATOM 661 N N . GLU A 1 84 ? 19.252 -8.338 -1.860 1.00 64.88 84 GLU A N 1
ATOM 662 C CA . GLU A 1 84 ? 18.309 -9.175 -2.624 1.00 64.88 84 GLU A CA 1
ATOM 663 C C . GLU A 1 84 ? 16.850 -8.943 -2.196 1.00 64.88 84 GLU A C 1
ATOM 665 O O . GLU A 1 84 ? 15.992 -9.827 -2.268 1.00 64.88 84 GLU A O 1
ATOM 670 N N . ARG A 1 85 ? 16.549 -7.743 -1.695 1.00 73.62 85 ARG A N 1
ATOM 671 C CA . ARG A 1 85 ? 15.227 -7.417 -1.167 1.00 73.62 85 ARG A CA 1
ATOM 672 C C . ARG A 1 85 ? 14.181 -7.423 -2.289 1.00 73.62 85 ARG A C 1
ATOM 674 O O . ARG A 1 85 ? 14.214 -6.600 -3.200 1.00 73.62 85 ARG A O 1
ATOM 681 N N . LEU A 1 86 ? 13.221 -8.345 -2.201 1.00 74.25 86 LEU A N 1
ATOM 682 C CA . LEU A 1 86 ? 12.165 -8.513 -3.210 1.00 74.25 86 LEU A CA 1
ATOM 683 C C . LEU A 1 86 ? 11.027 -7.495 -3.097 1.00 74.25 86 LEU A C 1
ATOM 685 O O . LEU A 1 86 ? 10.179 -7.432 -3.981 1.00 74.25 86 LEU A O 1
ATOM 689 N N . ASP A 1 87 ? 10.970 -6.699 -2.032 1.00 71.19 87 ASP A N 1
ATOM 690 C CA . ASP A 1 87 ? 9.902 -5.710 -1.863 1.00 71.19 87 ASP A CA 1
ATOM 691 C C . ASP A 1 87 ? 10.078 -4.462 -2.744 1.00 71.19 87 ASP A C 1
ATOM 693 O O . ASP A 1 87 ? 9.145 -3.670 -2.856 1.00 71.19 87 ASP A O 1
ATOM 697 N N . MET A 1 88 ? 11.244 -4.328 -3.387 1.00 75.69 88 MET A N 1
ATOM 698 C CA . MET A 1 88 ? 11.524 -3.376 -4.461 1.00 75.69 88 MET A CA 1
ATOM 699 C C . MET A 1 88 ? 11.159 -3.921 -5.847 1.00 75.69 88 MET A C 1
ATOM 701 O O . MET A 1 88 ? 11.113 -3.155 -6.805 1.00 75.69 88 MET A O 1
ATOM 705 N N . PHE A 1 89 ? 10.909 -5.229 -5.980 1.00 81.81 89 PHE A N 1
ATOM 706 C CA . PHE A 1 89 ? 10.554 -5.846 -7.254 1.00 81.81 89 PHE A CA 1
ATOM 707 C C . PHE A 1 89 ? 9.034 -5.978 -7.382 1.00 81.81 89 PHE A C 1
ATOM 709 O O . PHE A 1 89 ? 8.423 -6.912 -6.855 1.00 81.81 89 PHE A O 1
ATOM 716 N N . PHE A 1 90 ? 8.419 -5.061 -8.127 1.00 82.31 90 PHE A N 1
ATOM 717 C CA . PHE A 1 90 ? 7.015 -5.173 -8.510 1.00 82.31 90 PHE A CA 1
ATOM 718 C C . PHE A 1 90 ? 6.917 -5.757 -9.925 1.00 82.31 90 PHE A C 1
ATOM 720 O O . PHE A 1 90 ? 7.309 -5.107 -10.893 1.00 82.31 90 PHE A O 1
ATOM 727 N N . PRO A 1 91 ? 6.365 -6.973 -10.090 1.00 81.88 91 PRO A N 1
ATOM 728 C CA . PRO A 1 91 ? 6.362 -7.671 -11.379 1.00 81.88 91 PRO A CA 1
ATOM 729 C C . PRO A 1 91 ? 5.497 -6.998 -12.458 1.00 81.88 91 PRO A C 1
ATOM 731 O O . PRO A 1 91 ? 5.542 -7.415 -13.613 1.00 81.88 91 PRO A O 1
ATOM 734 N N . PHE A 1 92 ? 4.708 -5.984 -12.089 1.00 81.00 92 PHE A N 1
ATOM 735 C CA . PHE A 1 92 ? 3.794 -5.257 -12.973 1.00 81.00 92 PHE A CA 1
ATOM 736 C C . PHE A 1 92 ? 4.094 -3.756 -13.049 1.00 81.00 92 PHE A C 1
ATOM 738 O O . PHE A 1 92 ? 3.221 -2.982 -13.444 1.00 81.00 92 PHE A O 1
ATOM 745 N N . ASP A 1 93 ? 5.303 -3.332 -12.678 1.00 84.31 93 ASP A N 1
ATOM 746 C CA . ASP A 1 93 ? 5.744 -1.976 -13.001 1.00 84.31 93 ASP A CA 1
ATOM 747 C C . ASP A 1 93 ? 5.739 -1.749 -14.527 1.00 84.31 93 ASP A C 1
ATOM 749 O O . ASP A 1 93 ? 5.850 -2.714 -15.298 1.00 84.31 93 ASP A O 1
ATOM 753 N N . PRO A 1 94 ? 5.595 -0.489 -14.990 1.00 84.38 94 PRO A N 1
ATOM 754 C CA . PRO A 1 94 ? 5.512 -0.171 -16.410 1.00 84.38 94 PRO A CA 1
ATOM 755 C C . PRO A 1 94 ? 6.608 -0.845 -17.237 1.00 84.38 94 PRO A C 1
ATOM 757 O O . PRO A 1 94 ? 7.795 -0.811 -16.902 1.00 84.38 94 PRO A O 1
ATOM 760 N N . CYS A 1 95 ? 6.203 -1.456 -18.349 1.00 85.81 95 CYS A N 1
ATOM 761 C CA . CYS A 1 95 ? 7.120 -2.220 -19.176 1.00 85.81 95 CYS A CA 1
ATOM 762 C C . CYS A 1 95 ? 8.135 -1.288 -19.854 1.00 85.81 95 CYS A C 1
ATOM 764 O O . CYS A 1 95 ? 7.784 -0.447 -20.677 1.00 85.81 95 CYS A O 1
ATOM 766 N N . LEU A 1 96 ? 9.425 -1.483 -19.573 1.00 87.88 96 LEU A N 1
ATOM 767 C CA . LEU A 1 96 ? 10.491 -0.670 -20.177 1.00 87.88 96 LEU A CA 1
ATOM 768 C C . LEU A 1 96 ? 10.682 -0.953 -21.679 1.00 87.88 96 LEU A C 1
ATOM 770 O O . LEU A 1 96 ? 11.203 -0.123 -22.430 1.00 87.88 96 LEU A O 1
ATOM 774 N N . LEU A 1 97 ? 10.271 -2.137 -22.142 1.00 89.75 97 LEU A N 1
ATOM 775 C CA . LEU A 1 97 ? 10.409 -2.546 -23.536 1.00 89.75 97 LEU A CA 1
ATOM 776 C C . LEU A 1 97 ? 9.234 -2.021 -24.364 1.00 89.75 97 LEU A C 1
ATOM 778 O O . LEU A 1 97 ? 8.169 -2.630 -24.395 1.00 89.75 97 LEU A O 1
ATOM 782 N N . LYS A 1 98 ? 9.464 -0.952 -25.136 1.00 86.06 98 LYS A N 1
ATOM 783 C CA . LYS A 1 98 ? 8.445 -0.269 -25.967 1.00 86.06 98 LYS A CA 1
ATOM 784 C C . LYS A 1 98 ? 7.562 -1.194 -26.816 1.00 86.06 98 LYS A C 1
ATOM 786 O O . LYS A 1 98 ? 6.383 -0.920 -27.007 1.00 86.06 98 LYS A O 1
ATOM 791 N N . LYS A 1 99 ? 8.128 -2.274 -27.370 1.00 87.44 99 LYS A N 1
ATOM 792 C CA . LYS A 1 99 ? 7.364 -3.230 -28.192 1.00 87.44 99 LYS A CA 1
ATOM 793 C C . LYS A 1 99 ? 6.410 -4.078 -27.349 1.00 87.44 99 LYS A C 1
ATOM 795 O O . LYS A 1 99 ? 5.299 -4.340 -27.793 1.00 87.44 99 LYS A O 1
ATOM 800 N N . SER A 1 100 ? 6.848 -4.486 -26.161 1.00 87.31 100 SER A N 1
ATOM 801 C CA . SER A 1 100 ? 6.072 -5.305 -25.227 1.00 87.31 100 SER A CA 1
ATOM 802 C C . SER A 1 100 ? 5.052 -4.474 -24.448 1.00 87.31 100 SER A C 1
ATOM 804 O O . SER A 1 100 ? 3.955 -4.956 -24.178 1.00 87.31 100 SER A O 1
ATOM 806 N N . ASP A 1 101 ? 5.374 -3.210 -24.165 1.00 85.69 101 ASP A N 1
ATOM 807 C CA . ASP A 1 101 ? 4.502 -2.252 -23.477 1.00 85.69 101 ASP A CA 1
ATOM 808 C C . ASP A 1 101 ? 3.132 -2.111 -24.157 1.00 85.69 101 ASP A C 1
ATOM 810 O O . ASP A 1 101 ? 2.093 -2.122 -23.499 1.00 85.69 101 ASP A O 1
ATOM 814 N N . ARG A 1 102 ? 3.102 -2.123 -25.497 1.00 82.94 102 ARG A N 1
ATOM 815 C CA . ARG A 1 102 ? 1.850 -2.096 -26.268 1.00 82.94 102 ARG A CA 1
ATOM 816 C C . ARG A 1 102 ? 0.909 -3.257 -25.929 1.00 82.94 102 ARG A C 1
ATOM 818 O O . ARG A 1 102 ? -0.303 -3.069 -25.928 1.00 82.94 102 ARG A O 1
ATOM 825 N N . PHE A 1 103 ? 1.453 -4.445 -25.673 1.00 82.50 103 PHE A N 1
ATOM 826 C CA . PHE A 1 103 ? 0.664 -5.632 -25.339 1.00 82.50 103 PHE A CA 1
ATOM 827 C C . PHE A 1 103 ? 0.256 -5.645 -23.862 1.00 82.50 103 PHE A C 1
ATOM 829 O O . PHE A 1 103 ? -0.864 -6.040 -23.540 1.00 82.50 103 PHE A O 1
ATOM 836 N N . ALA A 1 104 ? 1.127 -5.158 -22.974 1.00 78.31 104 ALA A N 1
ATOM 837 C CA . ALA A 1 104 ? 0.820 -5.020 -21.553 1.00 78.31 104 ALA A CA 1
ATOM 838 C C . ALA A 1 104 ? -0.331 -4.023 -21.317 1.00 78.31 104 ALA A C 1
ATOM 840 O O . ALA A 1 104 ? -1.311 -4.355 -20.652 1.00 78.31 104 ALA A O 1
ATOM 841 N N . ASN A 1 105 ? -0.276 -2.846 -21.950 1.00 69.19 105 ASN A N 1
ATOM 842 C CA . ASN A 1 105 ? -1.296 -1.801 -21.800 1.00 69.19 105 ASN A CA 1
ATOM 843 C C . ASN A 1 105 ? -2.641 -2.153 -22.452 1.00 69.19 105 ASN A C 1
ATOM 845 O O . ASN A 1 105 ? -3.672 -1.632 -22.040 1.00 69.19 105 ASN A O 1
ATOM 849 N N . ALA A 1 106 ? -2.658 -3.059 -23.434 1.00 62.19 106 ALA A N 1
ATOM 850 C CA . ALA A 1 106 ? -3.898 -3.553 -24.032 1.00 62.19 106 ALA A CA 1
ATOM 851 C C . ALA A 1 106 ? -4.685 -4.504 -23.106 1.00 62.19 106 ALA A C 1
ATOM 853 O O . ALA A 1 106 ? -5.861 -4.744 -23.356 1.00 62.19 106 ALA A O 1
ATOM 854 N N . THR A 1 107 ? -4.048 -5.040 -22.058 1.00 57.12 107 THR A N 1
ATOM 855 C CA . THR A 1 107 ? -4.643 -6.021 -21.129 1.00 57.12 107 THR A CA 1
ATOM 856 C C . THR A 1 107 ? -5.083 -5.385 -19.796 1.00 57.12 107 THR A C 1
ATOM 858 O O . THR A 1 107 ? -5.741 -6.035 -18.991 1.00 57.12 107 THR A O 1
ATOM 861 N N . LEU A 1 108 ? -4.719 -4.120 -19.541 1.00 52.59 108 LEU A N 1
ATOM 862 C CA . LEU A 1 108 ? -4.986 -3.399 -18.283 1.00 52.59 108 LEU A CA 1
ATOM 863 C C . LEU A 1 108 ? -6.216 -2.461 -18.331 1.00 52.59 108 LEU A C 1
ATOM 865 O O . LEU A 1 108 ? -6.436 -1.707 -17.381 1.00 52.59 108 LEU A O 1
ATOM 869 N N . LEU A 1 109 ? -7.015 -2.523 -19.403 1.00 43.50 109 LEU A N 1
ATOM 870 C CA . LEU A 1 109 ? -8.358 -1.926 -19.519 1.00 43.50 109 LEU A CA 1
ATOM 871 C C . LEU A 1 109 ? -9.427 -3.015 -19.390 1.00 43.50 109 LEU A C 1
ATOM 873 O O . LEU A 1 109 ? -10.461 -2.730 -18.746 1.00 43.50 109 LEU A O 1
#

Foldseek 3Di:
DVLQCCLVCVVVQLVDVVSVVVLLPDPVVCVCPDPVNVLLQADVVSSVSSLVSCVVSVSDPPDPVSCPPDCDNPVNNCVPQHPHRCSPPDPLDQDPDPVVNVVSVVVPD

Organism: Citrus sinensis (NCBI:txid2711)

Sequence (109 aa):
AIMYVLCFRMRSIMDIPRLKSRLLLMPLETVLKHDLNPLKVCLPSVVSEFLQQSKAAHLFTVSESFIFSDMLESELSRAFGGLERLDMFFPFDPCLLKKSDRFANATLL

InterPro domains:
  IPR007991 RNA polymerase I specific transcription initiation factor RRN3 [PF05327] (1-104)
  IPR007991 RNA polymerase I specific transcription initiation factor RRN3 [PTHR12790] (1-103)